Protein AF-A0A6G3XQP8-F1 (afdb_monomer_lite)

Foldseek 3Di:
DVVVVVVVVVVPDDDDPPDDDPPRHDPVVVVVPDPDDDDDPDDPDDDDDPDPCSPPPPDDDLVLPQVQLVCCVVVVDVDRPRALAPHDDDFDDDDPSSVSVVVSNVVRD

Secondary structure (DSSP, 8-state):
-HHHHHHHHHTT-----S--BTTTB-HHHHHHH-S---------SPPP---TTTTSTT---HHHHHHHHHHHHTTS-SS-SS--TTS-------SHHHHHHHHHHHHT-

Organism: NCBI:txid2706086

Sequence (109 aa):
INRRIEQMRLEGTKFRTEVEIGKDIDAAKLRRRYDAVVVAAGATVSRDLPVPGRELGGIHFAMEYLPLANKVQEGDLTVAPIHAGGKHVVVIGGGDTGADCVGTAHRQG

Structure (mmCIF, N/CA/C/O backbone):
data_AF-A0A6G3XQP8-F1
#
_entry.id   AF-A0A6G3XQP8-F1
#
loop_
_atom_site.group_PDB
_atom_site.id
_atom_site.type_symbol
_atom_site.label_atom_id
_atom_site.label_alt_id
_atom_site.label_comp_id
_atom_site.label_asym_id
_atom_site.label_entity_id
_atom_site.label_seq_id
_atom_site.pdbx_PDB_ins_code
_atom_site.Cartn_x
_atom_site.Cartn_y
_atom_site.Cartn_z
_atom_site.occupancy
_atom_site.B_iso_or_equiv
_atom_site.auth_seq_id
_atom_site.auth_comp_id
_atom_site.auth_asym_id
_atom_site.auth_atom_id
_atom_site.pdbx_PDB_model_num
ATOM 1 N N . ILE A 1 1 ? 1.594 11.817 6.532 1.00 92.69 1 ILE A N 1
ATOM 2 C CA . ILE A 1 1 ? 0.546 11.206 7.400 1.00 92.69 1 ILE A CA 1
ATOM 3 C C . ILE A 1 1 ? 0.750 11.459 8.908 1.00 92.69 1 ILE A C 1
ATOM 5 O O . ILE A 1 1 ? -0.234 11.620 9.626 1.00 92.69 1 ILE A O 1
ATOM 9 N N . ASN A 1 2 ? 1.996 11.577 9.386 1.00 94.75 2 ASN A N 1
ATOM 10 C CA . ASN A 1 2 ? 2.368 11.646 10.813 1.00 94.75 2 ASN A CA 1
ATOM 11 C C . ASN A 1 2 ? 1.559 12.628 11.673 1.00 94.75 2 ASN A C 1
ATOM 13 O O . ASN A 1 2 ? 1.113 12.255 12.753 1.00 94.75 2 ASN A O 1
ATOM 17 N N . ARG A 1 3 ? 1.277 13.839 11.170 1.00 97.69 3 ARG A N 1
ATOM 18 C CA . ARG A 1 3 ? 0.473 14.843 11.892 1.00 97.69 3 ARG A CA 1
ATOM 19 C C . ARG A 1 3 ? -0.889 14.306 12.348 1.00 97.69 3 ARG A C 1
ATOM 21 O O . ARG A 1 3 ? -1.310 14.582 13.464 1.00 97.69 3 ARG A O 1
ATOM 28 N N . ARG A 1 4 ? -1.583 13.544 11.494 1.00 97.69 4 ARG A N 1
ATOM 29 C CA . ARG A 1 4 ? -2.919 13.016 11.815 1.00 97.69 4 ARG A CA 1
ATOM 30 C C . ARG A 1 4 ? -2.853 11.856 12.805 1.00 97.69 4 ARG A C 1
ATOM 32 O O . ARG A 1 4 ? -3.698 11.779 13.688 1.00 97.69 4 ARG A O 1
ATOM 39 N N . ILE A 1 5 ? -1.848 10.990 12.678 1.00 97.44 5 ILE A N 1
ATOM 40 C CA . ILE A 1 5 ? -1.626 9.891 13.627 1.00 97.44 5 ILE A CA 1
ATOM 41 C C . ILE A 1 5 ? -1.345 10.459 15.021 1.00 97.44 5 ILE A C 1
ATOM 43 O O . ILE A 1 5 ? -1.908 9.980 16.001 1.00 97.44 5 ILE A O 1
ATOM 47 N N . GLU A 1 6 ? -0.516 11.500 15.108 1.00 98.00 6 GLU A N 1
ATOM 48 C CA . GLU A 1 6 ? -0.168 12.101 16.393 1.00 98.00 6 GLU A CA 1
ATOM 49 C C . GLU A 1 6 ? -1.362 12.777 17.062 1.00 98.00 6 GLU A C 1
ATOM 51 O O . GLU A 1 6 ? -1.609 12.558 18.244 1.00 98.00 6 GLU A O 1
ATOM 56 N N . GLN A 1 7 ? -2.178 13.493 16.285 1.00 98.38 7 GLN A N 1
ATOM 57 C CA . GLN A 1 7 ? -3.450 14.018 16.774 1.00 98.38 7 GLN A CA 1
ATOM 58 C C . GLN A 1 7 ? -4.314 12.908 17.406 1.00 98.38 7 GLN A C 1
ATOM 60 O O . GLN A 1 7 ? -4.774 13.056 18.534 1.00 98.38 7 GLN A O 1
ATOM 65 N N . MET A 1 8 ? -4.485 11.769 16.725 1.00 98.12 8 MET A N 1
ATOM 66 C CA . MET A 1 8 ? -5.296 10.660 17.244 1.00 98.12 8 MET A CA 1
ATOM 67 C C . MET A 1 8 ? -4.720 10.053 18.531 1.00 98.12 8 MET A C 1
ATOM 69 O O . MET A 1 8 ? -5.482 9.621 19.398 1.00 98.12 8 MET A O 1
ATOM 73 N N . ARG A 1 9 ? -3.388 10.008 18.676 1.00 98.06 9 ARG A N 1
ATOM 74 C CA . ARG A 1 9 ? -2.739 9.555 19.917 1.00 98.06 9 ARG A CA 1
ATOM 75 C C . ARG A 1 9 ? -3.022 10.499 21.078 1.00 98.06 9 ARG A C 1
ATOM 77 O O . ARG A 1 9 ? -3.356 10.019 22.158 1.00 98.06 9 ARG A O 1
ATOM 84 N N . LEU A 1 10 ? -2.933 11.810 20.846 1.00 98.25 10 LEU A N 1
ATOM 85 C CA . LEU A 1 10 ? -3.250 12.836 21.846 1.00 98.25 10 LEU A CA 1
ATOM 86 C C . LEU A 1 10 ? -4.725 12.789 22.270 1.00 98.25 10 LEU A C 1
ATOM 88 O O . LEU A 1 10 ? -5.034 13.004 23.437 1.00 98.25 10 LE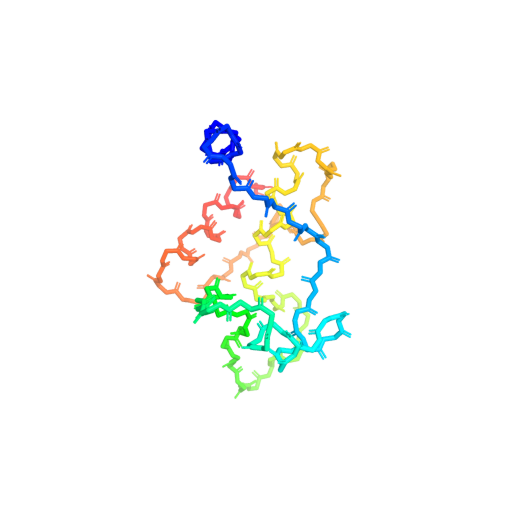U A O 1
ATOM 92 N N . GLU A 1 11 ? -5.621 12.421 21.353 1.00 98.38 11 GLU A N 1
ATOM 93 C CA . GLU A 1 11 ? -7.043 12.162 21.633 1.00 98.38 11 GLU A CA 1
ATOM 94 C C . GLU A 1 11 ? -7.284 10.834 22.390 1.00 98.38 11 GLU A C 1
ATOM 96 O O . GLU A 1 11 ? -8.415 10.522 22.757 1.00 98.38 11 GLU A O 1
ATOM 101 N N . GLY A 1 12 ? -6.235 10.044 22.654 1.00 98.31 12 GLY A N 1
ATOM 102 C CA . GLY A 1 12 ? -6.289 8.811 23.447 1.00 98.31 12 GLY A CA 1
ATOM 103 C C . GLY A 1 12 ? -6.309 7.510 22.636 1.00 98.31 12 GLY A C 1
ATOM 104 O O . GLY A 1 12 ? -6.376 6.425 23.225 1.00 98.31 12 GLY A O 1
ATOM 105 N N . THR A 1 13 ? -6.210 7.571 21.303 1.00 97.94 13 THR A N 1
ATOM 106 C CA . THR A 1 13 ? -6.168 6.371 20.451 1.00 97.94 13 THR A CA 1
ATOM 107 C C . THR A 1 13 ? -4.861 5.607 20.655 1.00 97.94 13 THR A C 1
ATOM 109 O O . THR A 1 13 ? -3.765 6.128 20.441 1.00 97.94 13 THR A O 1
ATOM 112 N N . LYS A 1 14 ? -4.962 4.324 21.018 1.00 97.44 14 LYS A N 1
ATOM 113 C CA . LYS A 1 14 ? -3.804 3.430 21.165 1.00 97.44 14 LYS A CA 1
ATOM 114 C C . LYS A 1 14 ? -3.579 2.638 19.880 1.00 97.44 14 LYS A C 1
ATOM 116 O O . LYS A 1 14 ? -4.363 1.751 19.559 1.00 97.44 14 LYS A O 1
ATOM 121 N N . PHE A 1 15 ? -2.471 2.906 19.195 1.00 97.06 15 PHE A N 1
ATOM 122 C CA . PHE A 1 15 ? -2.038 2.119 18.040 1.00 97.06 15 PHE A CA 1
ATOM 123 C C . PHE A 1 15 ? -1.189 0.922 18.488 1.00 97.06 15 PHE A C 1
ATOM 125 O O . PHE A 1 15 ? -0.281 1.058 19.313 1.00 97.06 15 PHE A O 1
ATOM 132 N N . ARG A 1 16 ? -1.498 -0.257 17.945 1.00 95.44 16 ARG A N 1
ATOM 133 C CA . ARG A 1 16 ? -0.717 -1.492 18.087 1.00 95.44 16 ARG A CA 1
ATOM 134 C C . ARG A 1 16 ? -0.390 -1.982 16.679 1.00 95.44 16 ARG A C 1
ATOM 136 O O . ARG A 1 16 ? -1.271 -2.488 15.996 1.00 95.44 16 ARG A O 1
ATOM 143 N N . THR A 1 17 ? 0.831 -1.710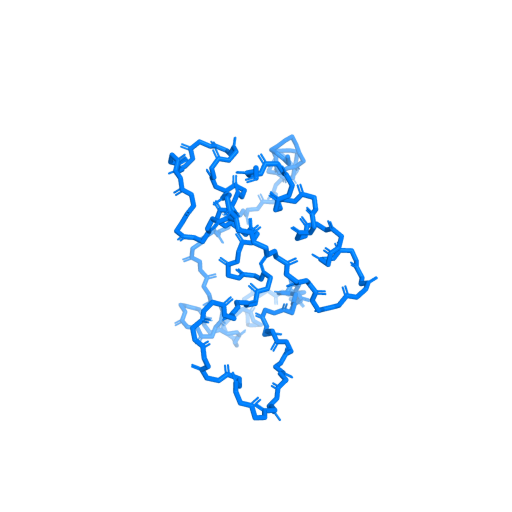 16.231 1.00 96.31 17 THR A N 1
ATOM 144 C CA . THR A 1 17 ? 1.351 -2.118 14.918 1.00 96.31 17 THR A CA 1
ATOM 145 C C . THR A 1 17 ? 1.956 -3.515 14.997 1.00 96.31 17 THR A C 1
ATOM 147 O O . THR A 1 17 ? 2.143 -4.023 16.098 1.00 96.31 17 THR A O 1
ATOM 150 N N . GLU A 1 18 ? 2.265 -4.113 13.843 1.00 96.06 18 GLU A N 1
ATOM 151 C CA . GLU A 1 18 ? 2.884 -5.451 13.757 1.00 96.06 18 GLU A CA 1
ATOM 152 C C . GLU A 1 18 ? 2.031 -6.560 14.401 1.00 96.06 18 GLU A C 1
ATOM 154 O O . GLU A 1 18 ? 2.547 -7.505 14.986 1.00 96.06 18 GLU A O 1
ATOM 159 N N . VAL A 1 19 ? 0.705 -6.424 14.311 1.00 96.19 19 VAL A N 1
ATOM 160 C CA . VAL A 1 19 ? -0.262 -7.392 14.838 1.00 96.19 19 VAL A CA 1
ATOM 161 C C . VAL A 1 19 ? -1.291 -7.707 13.761 1.00 96.19 19 VAL A C 1
ATOM 163 O O . VAL A 1 19 ? -1.968 -6.807 13.262 1.00 96.19 19 VAL A O 1
ATOM 166 N N . GLU A 1 20 ? -1.457 -8.988 13.455 1.00 95.19 20 GLU A N 1
ATOM 167 C CA . GLU A 1 20 ? -2.436 -9.508 12.509 1.00 95.19 20 GLU A CA 1
ATOM 168 C C . GLU A 1 20 ? -3.563 -10.260 13.239 1.00 95.19 20 GLU A C 1
ATOM 170 O O . GLU A 1 20 ? -3.346 -11.218 13.991 1.00 95.19 20 GLU A O 1
ATOM 175 N N . ILE A 1 21 ? -4.808 -9.825 13.023 1.00 94.75 21 ILE A N 1
ATOM 176 C CA . ILE A 1 21 ? -5.988 -10.469 13.612 1.00 94.75 21 ILE A CA 1
ATOM 177 C C . ILE A 1 21 ? -6.288 -11.770 12.866 1.00 94.75 21 ILE A C 1
ATOM 179 O O . ILE A 1 21 ? -6.427 -11.774 11.649 1.00 94.75 21 ILE A O 1
ATOM 183 N N . GLY A 1 22 ? -6.419 -12.866 13.610 1.00 92.50 22 GLY A N 1
ATOM 184 C CA . GLY A 1 22 ? -6.526 -14.230 13.087 1.00 92.50 22 GLY A CA 1
ATOM 185 C C . GLY A 1 22 ? -5.211 -15.012 13.143 1.00 92.50 22 GLY A C 1
ATOM 186 O O . GLY A 1 22 ? -5.255 -16.239 13.127 1.00 92.50 22 GLY A O 1
ATOM 187 N N . LYS A 1 23 ? -4.068 -14.325 13.289 1.00 95.00 23 LYS A N 1
ATOM 188 C CA . LYS A 1 23 ? -2.742 -14.942 13.440 1.00 95.00 23 LYS A CA 1
ATOM 189 C C . LYS A 1 23 ? -2.144 -14.686 14.822 1.00 95.00 23 LYS A C 1
ATOM 191 O O . LYS A 1 23 ? -1.909 -15.630 15.569 1.00 95.00 23 LYS A O 1
ATOM 196 N N . ASP A 1 24 ? -1.962 -13.418 15.182 1.00 96.00 24 ASP A N 1
ATOM 197 C CA . ASP A 1 24 ? -1.354 -13.020 16.458 1.00 96.00 24 ASP A CA 1
ATOM 198 C C . ASP A 1 24 ? -2.411 -12.845 17.557 1.00 96.00 24 ASP A C 1
ATOM 200 O O . ASP A 1 24 ? -2.163 -13.091 18.740 1.00 96.00 24 ASP A O 1
ATOM 204 N N . ILE A 1 25 ? -3.622 -12.420 17.175 1.00 94.56 25 ILE A N 1
ATOM 205 C CA . ILE A 1 25 ? -4.758 -12.253 18.087 1.00 94.56 25 ILE A CA 1
ATOM 206 C C . ILE A 1 25 ? -6.025 -12.828 17.461 1.00 94.56 25 ILE A C 1
ATOM 208 O O . ILE A 1 25 ? -6.441 -12.420 16.382 1.00 94.56 25 ILE A O 1
ATOM 212 N N . ASP A 1 26 ? -6.700 -13.713 18.190 1.00 94.88 26 ASP A N 1
ATOM 213 C CA . ASP A 1 26 ? -8.015 -14.227 17.809 1.00 94.88 26 ASP A CA 1
ATOM 214 C C . ASP A 1 26 ? -9.098 -13.128 17.863 1.00 94.88 26 ASP A C 1
ATOM 216 O O . ASP A 1 26 ? -9.279 -12.437 18.874 1.00 94.88 26 ASP A O 1
ATOM 220 N N . ALA A 1 27 ? -9.875 -13.009 16.786 1.00 94.19 27 ALA A N 1
ATOM 221 C CA . ALA A 1 27 ? -10.989 -12.075 16.679 1.00 94.19 27 ALA A CA 1
ATOM 222 C C . ALA A 1 27 ? -12.065 -12.308 17.756 1.00 94.19 27 ALA A C 1
ATOM 224 O O . ALA A 1 27 ? -12.664 -11.346 18.248 1.00 94.19 27 ALA A O 1
ATOM 225 N N . ALA A 1 28 ? -12.299 -13.555 18.188 1.00 95.06 28 ALA A N 1
ATOM 226 C CA . ALA A 1 28 ? -13.290 -13.828 19.230 1.00 95.06 28 ALA A CA 1
ATOM 227 C C . ALA A 1 28 ? -12.853 -13.274 20.597 1.00 95.06 28 ALA A C 1
ATOM 229 O O . ALA A 1 28 ? -13.693 -12.838 21.388 1.00 95.06 28 ALA A O 1
ATOM 230 N N . LYS A 1 29 ? -11.542 -13.211 20.866 1.00 95.38 29 LYS A N 1
ATOM 231 C CA . LYS A 1 29 ? -11.000 -12.550 22.062 1.00 95.38 29 LYS A CA 1
ATOM 232 C C . LYS A 1 29 ? -11.291 -11.050 22.059 1.00 95.38 29 LYS A C 1
ATOM 234 O O . LYS A 1 29 ? -11.628 -10.507 23.108 1.00 95.38 29 LYS A O 1
ATOM 239 N N . LEU A 1 30 ? -11.206 -10.392 20.901 1.00 94.94 30 LEU A N 1
ATOM 240 C CA . LEU A 1 30 ? -11.549 -8.972 20.773 1.00 94.94 30 LEU A CA 1
ATOM 241 C C . LEU A 1 30 ? -13.036 -8.733 21.039 1.00 94.94 30 LEU A C 1
ATOM 243 O O . LEU A 1 30 ? -13.371 -7.876 21.850 1.00 94.94 30 LEU A O 1
ATOM 247 N N . ARG A 1 31 ? -13.913 -9.550 20.444 1.00 95.06 31 ARG A N 1
ATOM 248 C CA . ARG A 1 31 ? -15.369 -9.454 20.651 1.00 95.06 31 ARG A CA 1
ATOM 249 C C . ARG A 1 31 ? -15.805 -9.666 22.101 1.00 95.06 31 ARG A C 1
ATOM 251 O O . ARG A 1 31 ? -16.838 -9.146 22.490 1.00 95.06 31 ARG A O 1
ATOM 258 N N . ARG A 1 32 ? -15.051 -10.439 22.893 1.00 96.75 32 ARG A N 1
ATOM 259 C CA . ARG A 1 32 ? -15.316 -10.614 24.335 1.00 96.75 32 ARG A CA 1
ATOM 260 C C . ARG A 1 32 ? -14.790 -9.463 25.191 1.00 96.75 32 ARG A C 1
ATOM 262 O O . ARG A 1 32 ? -15.294 -9.249 26.284 1.00 96.75 32 ARG A O 1
ATOM 269 N N . ARG A 1 33 ? -13.726 -8.791 24.744 1.00 96.38 33 ARG A N 1
ATOM 270 C CA . ARG A 1 33 ? -13.015 -7.776 25.534 1.00 96.38 33 ARG A CA 1
ATOM 271 C C . ARG A 1 33 ? -13.597 -6.372 25.376 1.00 96.38 33 ARG A C 1
ATOM 273 O O . ARG A 1 33 ? -13.414 -5.559 26.276 1.00 96.38 33 ARG A O 1
ATOM 280 N N . TYR A 1 34 ? -14.212 -6.082 24.236 1.00 97.00 34 TYR A N 1
ATOM 281 C CA . TYR A 1 34 ? -14.690 -4.749 23.882 1.00 97.00 34 TYR A CA 1
ATOM 282 C C . TYR A 1 34 ? -16.187 -4.769 23.592 1.00 97.00 34 TYR A C 1
ATOM 284 O O . TYR A 1 34 ? -16.682 -5.720 22.992 1.00 97.00 34 TYR A O 1
ATOM 292 N N . ASP A 1 35 ? -16.877 -3.688 23.954 1.00 97.88 35 ASP A N 1
ATOM 293 C CA . ASP A 1 35 ? -18.318 -3.526 23.720 1.00 97.88 35 ASP A CA 1
ATOM 294 C C . ASP A 1 35 ? -18.663 -3.433 22.225 1.00 97.88 35 ASP A C 1
ATOM 296 O O . ASP A 1 35 ? -19.751 -3.816 21.798 1.00 97.88 35 ASP A O 1
ATOM 300 N N . ALA A 1 36 ? -17.720 -2.947 21.412 1.00 97.12 36 ALA A N 1
ATOM 301 C CA . ALA A 1 36 ? -17.851 -2.847 19.966 1.00 97.12 36 ALA A CA 1
ATOM 302 C C . ALA A 1 36 ? -16.519 -3.127 19.258 1.00 97.12 36 ALA A C 1
ATOM 304 O O . ALA A 1 36 ? -15.437 -2.846 19.779 1.00 97.12 36 ALA A O 1
ATOM 305 N N . VAL A 1 37 ? -16.608 -3.653 18.033 1.00 96.06 37 VAL A N 1
ATOM 306 C CA . VAL A 1 37 ? -15.464 -3.899 17.147 1.00 96.06 37 VAL A CA 1
ATOM 307 C C . VAL A 1 37 ? -15.801 -3.370 15.757 1.00 96.06 37 VAL A C 1
ATOM 309 O O . VAL A 1 37 ? -16.816 -3.751 15.179 1.00 96.06 37 VAL A O 1
ATOM 312 N N . VAL A 1 38 ? -14.930 -2.520 15.213 1.00 96.38 38 VAL A N 1
ATOM 313 C CA . VAL A 1 38 ? -15.018 -2.021 13.835 1.00 96.38 38 VAL A CA 1
ATOM 314 C C . VAL A 1 38 ? -13.956 -2.718 12.995 1.00 96.38 38 VAL A C 1
ATOM 316 O O . VAL A 1 38 ? -12.778 -2.714 13.351 1.00 96.38 38 VAL A O 1
ATOM 319 N N . VAL A 1 39 ? -14.366 -3.309 11.873 1.00 94.56 39 VAL A N 1
ATOM 320 C CA . VAL A 1 39 ? -13.447 -3.941 10.920 1.00 94.56 39 VAL A CA 1
ATOM 321 C C . VAL A 1 39 ? -13.103 -2.935 9.828 1.00 94.56 39 VAL A C 1
ATOM 323 O O . VAL A 1 39 ? -13.948 -2.582 9.013 1.00 94.56 39 VAL A O 1
ATOM 326 N N . ALA A 1 40 ? -11.848 -2.489 9.817 1.00 95.81 40 ALA A N 1
ATOM 327 C CA . ALA A 1 40 ? -11.309 -1.531 8.850 1.00 95.81 40 ALA A CA 1
ATOM 328 C C . ALA A 1 40 ? -10.006 -2.052 8.209 1.00 95.81 40 ALA A C 1
ATOM 330 O O . ALA A 1 40 ? -9.043 -1.310 8.047 1.00 95.81 40 ALA A O 1
ATOM 331 N N . ALA A 1 41 ? -9.958 -3.350 7.885 1.00 93.06 41 ALA A N 1
ATOM 332 C CA . ALA A 1 41 ? -8.756 -4.027 7.379 1.00 93.06 41 ALA A CA 1
ATOM 333 C C . ALA A 1 41 ? -8.436 -3.737 5.896 1.00 93.06 41 ALA A C 1
ATOM 335 O O . ALA A 1 41 ? -7.350 -4.065 5.427 1.00 93.06 41 ALA A O 1
ATOM 336 N N . GLY A 1 42 ? -9.366 -3.118 5.160 1.00 93.81 42 GLY A N 1
ATOM 337 C CA . GLY A 1 42 ? -9.226 -2.885 3.720 1.00 93.81 42 GLY A CA 1
ATOM 338 C C . GLY A 1 42 ? -9.279 -4.176 2.889 1.00 93.81 42 GLY A C 1
ATOM 339 O O . GLY A 1 42 ? -9.687 -5.228 3.378 1.00 93.81 42 GLY A O 1
ATOM 340 N N . ALA A 1 43 ? -8.886 -4.079 1.615 1.00 92.06 43 ALA A N 1
ATOM 341 C CA . ALA A 1 43 ? -8.809 -5.200 0.678 1.00 92.06 43 ALA A CA 1
ATOM 342 C C . ALA A 1 43 ? -7.345 -5.448 0.288 1.00 92.06 43 ALA A C 1
ATOM 344 O O . ALA A 1 43 ? -6.761 -4.682 -0.474 1.00 92.06 43 ALA A O 1
ATOM 345 N N . THR A 1 44 ? -6.744 -6.501 0.839 1.00 88.19 44 THR A N 1
ATOM 346 C CA . THR A 1 44 ? -5.310 -6.802 0.673 1.00 88.19 44 THR A CA 1
ATOM 347 C C . THR A 1 44 ? -5.014 -7.772 -0.469 1.00 88.19 44 THR A C 1
ATOM 349 O O . THR A 1 44 ? -3.864 -7.904 -0.880 1.00 88.19 44 THR A O 1
ATOM 352 N N . VAL A 1 45 ? -6.038 -8.454 -0.987 1.00 91.00 45 VAL A N 1
ATOM 353 C CA . VAL A 1 45 ? -5.894 -9.457 -2.045 1.00 91.00 45 VAL A CA 1
ATOM 354 C C . VAL A 1 45 ? -5.987 -8.782 -3.409 1.00 91.00 45 VAL A C 1
ATOM 356 O O . VAL A 1 45 ? -7.024 -8.223 -3.769 1.00 91.00 45 VAL A O 1
ATOM 359 N N . SER A 1 46 ? -4.901 -8.857 -4.176 1.00 92.00 46 SER A N 1
ATOM 360 C CA . SER A 1 46 ? -4.865 -8.395 -5.563 1.00 92.00 46 SER A CA 1
ATOM 361 C C . SER A 1 46 ? -5.833 -9.190 -6.438 1.00 92.00 46 SER A C 1
ATOM 363 O O . SER A 1 46 ? -5.990 -10.402 -6.285 1.00 92.00 46 SER A O 1
ATOM 365 N N . ARG A 1 47 ? -6.444 -8.517 -7.415 1.00 91.56 47 ARG A N 1
ATOM 366 C CA . ARG A 1 47 ? -7.221 -9.185 -8.461 1.00 91.56 47 ARG A CA 1
ATOM 367 C C . ARG A 1 47 ? -6.273 -9.756 -9.511 1.00 91.56 47 ARG A C 1
ATOM 369 O O . ARG A 1 47 ? -5.575 -8.993 -10.173 1.00 91.56 47 ARG A O 1
ATOM 376 N N . ASP A 1 48 ? -6.293 -11.072 -9.679 1.00 92.62 48 ASP A N 1
ATOM 377 C CA . ASP A 1 48 ? -5.474 -11.747 -10.683 1.00 92.62 48 ASP A CA 1
ATOM 378 C C . ASP A 1 48 ? -6.142 -11.801 -12.067 1.00 92.62 48 ASP A C 1
ATOM 380 O O . ASP A 1 48 ? -7.363 -11.656 -12.199 1.00 92.62 48 ASP A O 1
ATOM 384 N N . LEU A 1 49 ? -5.324 -12.016 -13.099 1.00 92.00 49 LEU A N 1
ATOM 385 C CA . LEU A 1 49 ? -5.753 -12.204 -14.482 1.00 92.00 49 LEU A CA 1
ATOM 386 C C . LEU A 1 49 ? -5.143 -13.507 -15.031 1.00 92.00 49 LEU A C 1
ATOM 388 O O . LEU A 1 49 ? -4.024 -13.487 -15.547 1.00 92.00 49 LEU A O 1
ATOM 392 N N . PRO A 1 50 ? -5.852 -14.646 -14.922 1.00 93.00 50 PRO A N 1
ATOM 393 C CA . PRO A 1 50 ? -5.349 -15.936 -15.378 1.00 93.00 50 PRO A CA 1
ATOM 394 C C . PRO A 1 50 ? -5.490 -16.049 -16.901 1.00 93.00 50 PRO A C 1
ATOM 396 O O . PRO A 1 50 ? -6.512 -16.490 -17.424 1.00 93.00 50 PRO A O 1
ATOM 399 N N . VAL A 1 51 ? -4.459 -15.613 -17.618 1.00 95.56 51 VAL A N 1
ATOM 400 C CA . VAL A 1 51 ? -4.358 -15.672 -19.084 1.00 95.56 51 VAL A CA 1
ATOM 401 C C . VAL A 1 51 ? -3.033 -16.324 -19.493 1.00 95.56 51 VAL A C 1
ATOM 403 O O . VAL A 1 51 ? -2.103 -16.342 -18.683 1.00 95.56 51 VAL A O 1
ATOM 406 N N . PRO A 1 52 ? -2.911 -16.866 -20.720 1.00 97.69 52 PRO A N 1
ATOM 407 C CA . PRO A 1 52 ? -1.650 -17.438 -21.190 1.00 97.69 52 PRO A CA 1
ATOM 408 C C . PRO A 1 52 ? -0.479 -16.456 -21.035 1.00 97.69 52 PRO A C 1
ATOM 410 O O . PRO A 1 52 ? -0.593 -15.296 -21.431 1.00 97.69 52 PRO A O 1
ATOM 413 N N . GLY A 1 53 ? 0.634 -16.919 -20.457 1.00 95.44 53 GLY A N 1
ATOM 414 C CA . GLY A 1 53 ? 1.815 -16.099 -20.184 1.00 95.44 53 GLY A CA 1
ATOM 415 C C . GLY A 1 53 ? 1.776 -15.329 -18.859 1.00 95.44 53 GLY A C 1
ATOM 416 O O . GLY A 1 53 ? 2.698 -14.562 -18.587 1.00 95.44 53 GLY A O 1
ATOM 417 N N . ARG A 1 54 ? 0.753 -15.514 -18.010 1.00 95.38 54 ARG A N 1
ATOM 418 C CA . ARG A 1 54 ? 0.659 -14.892 -16.671 1.00 95.38 54 ARG A CA 1
ATOM 419 C C . ARG A 1 54 ? 1.842 -15.247 -15.757 1.00 95.38 54 ARG A C 1
ATOM 421 O O . ARG A 1 54 ? 2.176 -14.477 -14.856 1.00 95.38 54 ARG A O 1
ATOM 428 N N . GLU A 1 55 ? 2.454 -16.400 -15.985 1.00 95.06 55 GLU A N 1
ATOM 429 C CA . GLU A 1 55 ? 3.615 -16.938 -15.277 1.00 95.06 55 GLU A CA 1
ATOM 430 C C . GLU A 1 55 ? 4.960 -16.349 -15.730 1.00 95.06 55 GLU A C 1
ATOM 432 O O . GLU A 1 55 ? 5.986 -16.616 -15.101 1.00 95.06 55 GLU A O 1
ATOM 437 N N . LEU A 1 56 ? 4.980 -15.566 -16.814 1.00 96.50 56 LEU A N 1
ATOM 438 C CA . LEU A 1 56 ? 6.206 -14.956 -17.323 1.00 96.50 56 LEU A CA 1
ATOM 439 C C . LEU A 1 56 ? 6.769 -13.916 -16.341 1.00 96.50 56 LEU A C 1
ATOM 441 O O . LEU A 1 56 ? 6.051 -13.258 -15.585 1.00 96.50 56 LEU A O 1
ATOM 445 N N . GLY A 1 57 ? 8.092 -13.749 -16.376 1.00 95.25 57 GLY A N 1
ATOM 446 C CA . GLY A 1 57 ? 8.794 -12.780 -15.536 1.00 95.25 57 GLY A CA 1
ATOM 447 C C . GLY A 1 57 ? 8.458 -11.326 -15.884 1.00 95.25 57 GLY A C 1
ATOM 448 O O . GLY A 1 57 ? 8.183 -10.993 -17.034 1.00 95.25 57 GLY A O 1
ATOM 449 N N . GLY A 1 58 ? 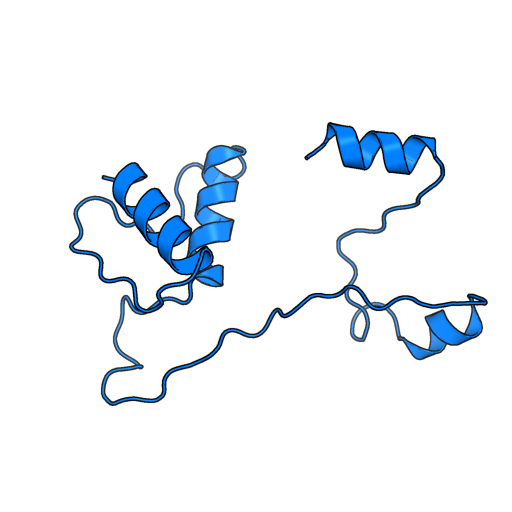8.525 -10.446 -14.881 1.00 94.88 58 GLY A N 1
ATOM 450 C CA . GLY A 1 58 ? 8.263 -9.007 -15.032 1.00 94.88 58 GLY A CA 1
ATOM 451 C C . GLY A 1 58 ? 6.793 -8.601 -14.882 1.00 94.88 58 GLY A C 1
ATOM 452 O O . GLY A 1 58 ? 6.485 -7.413 -14.964 1.00 94.88 58 GLY A O 1
ATOM 453 N N . ILE A 1 59 ? 5.895 -9.557 -14.630 1.00 96.69 59 ILE A N 1
ATOM 454 C CA . ILE A 1 59 ? 4.489 -9.299 -14.307 1.00 96.69 59 ILE A CA 1
ATOM 455 C C . ILE A 1 59 ? 4.358 -9.153 -12.789 1.00 96.69 59 ILE A C 1
ATOM 457 O O . ILE A 1 59 ? 4.571 -10.111 -12.047 1.00 96.69 59 ILE A O 1
ATOM 461 N N . HIS A 1 60 ? 3.982 -7.959 -12.337 1.00 96.25 60 HIS A N 1
ATOM 462 C CA . HIS A 1 60 ? 3.862 -7.621 -10.919 1.00 96.25 60 HIS A CA 1
ATOM 463 C C . HIS A 1 60 ? 2.505 -6.984 -10.626 1.00 96.25 60 HIS A C 1
ATOM 465 O O . HIS A 1 60 ? 2.010 -6.166 -11.403 1.00 96.25 60 HIS A O 1
ATOM 471 N N . PHE A 1 61 ? 1.918 -7.314 -9.479 1.00 96.88 61 PHE A N 1
ATOM 472 C CA . PHE A 1 61 ? 0.786 -6.570 -8.949 1.00 96.88 61 PHE A CA 1
ATOM 473 C C . PHE A 1 61 ? 1.230 -5.188 -8.467 1.00 96.88 61 PHE A C 1
ATOM 475 O O . PHE A 1 61 ? 2.333 -5.001 -7.953 1.00 96.88 61 PHE A O 1
ATOM 482 N N . ALA A 1 62 ? 0.325 -4.212 -8.539 1.00 96.38 62 ALA A N 1
ATOM 483 C CA . ALA A 1 62 ? 0.601 -2.856 -8.070 1.00 96.38 62 ALA A CA 1
ATOM 484 C C . ALA A 1 62 ? 1.053 -2.814 -6.599 1.00 96.38 62 ALA A C 1
ATOM 486 O O . ALA A 1 62 ? 1.956 -2.056 -6.255 1.00 96.38 62 ALA A O 1
ATOM 487 N N . MET A 1 63 ? 0.485 -3.670 -5.742 1.00 94.50 63 MET A N 1
ATOM 488 C CA . MET A 1 63 ? 0.851 -3.745 -4.322 1.00 94.50 63 MET A CA 1
ATOM 489 C C . MET A 1 63 ? 2.204 -4.422 -4.056 1.00 94.50 63 MET A C 1
ATOM 491 O O . MET A 1 63 ? 2.725 -4.300 -2.953 1.00 94.50 63 MET A O 1
ATOM 495 N N . GLU A 1 64 ? 2.809 -5.078 -5.046 1.00 95.56 64 GLU A N 1
ATOM 496 C CA . GLU A 1 64 ? 4.205 -5.532 -4.967 1.00 95.56 64 GLU A CA 1
ATOM 497 C C . GLU A 1 64 ? 5.174 -4.399 -5.343 1.00 95.56 64 GLU A C 1
ATOM 499 O O . GLU A 1 64 ? 6.305 -4.358 -4.866 1.00 95.56 64 GLU A O 1
ATOM 504 N N . TYR A 1 65 ? 4.719 -3.452 -6.169 1.00 96.62 65 TYR A N 1
ATOM 505 C CA . TYR A 1 65 ? 5.531 -2.371 -6.725 1.00 96.62 65 TYR A CA 1
ATOM 506 C C . TYR A 1 65 ? 5.473 -1.077 -5.896 1.00 96.62 65 TYR A C 1
ATOM 508 O O . TYR A 1 65 ? 6.500 -0.576 -5.432 1.00 96.62 65 TYR A O 1
ATOM 516 N N . LEU A 1 66 ? 4.271 -0.536 -5.676 1.00 97.12 66 LEU A N 1
ATOM 517 C CA . LEU A 1 66 ? 4.067 0.795 -5.094 1.00 97.12 66 LEU A CA 1
ATOM 518 C C . LEU A 1 66 ? 4.577 0.923 -3.647 1.00 97.12 66 LEU A C 1
ATOM 520 O O . LEU A 1 66 ? 5.265 1.905 -3.360 1.00 97.12 66 LEU A O 1
ATOM 524 N N . PRO A 1 67 ? 4.332 -0.032 -2.721 1.00 96.50 67 PRO A N 1
ATOM 525 C CA . PRO A 1 67 ? 4.815 0.109 -1.347 1.00 96.50 67 PRO A CA 1
ATOM 526 C C . PRO A 1 67 ? 6.341 0.165 -1.253 1.00 96.50 67 PRO A C 1
ATOM 528 O O . PRO A 1 67 ? 6.88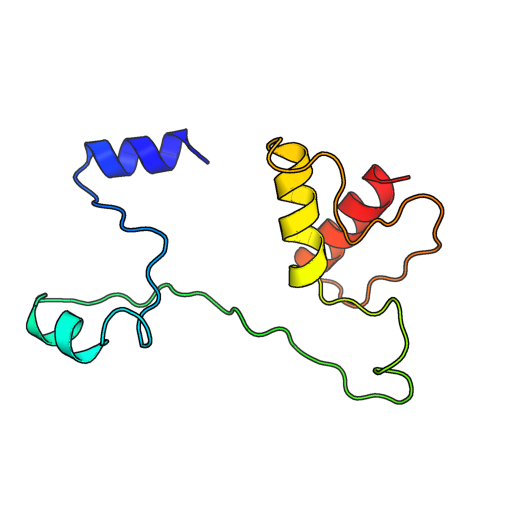0 0.889 -0.420 1.00 96.50 67 PRO A O 1
ATOM 531 N N . LEU A 1 68 ? 7.047 -0.568 -2.119 1.00 96.50 68 LEU A N 1
ATOM 532 C CA . LEU A 1 68 ? 8.509 -0.573 -2.147 1.00 96.50 68 LEU A CA 1
ATOM 533 C C . LEU A 1 68 ? 9.060 0.737 -2.713 1.00 96.50 68 LEU A C 1
ATOM 535 O O . LEU A 1 68 ? 10.059 1.242 -2.209 1.00 96.50 68 LEU A O 1
ATOM 539 N N . ALA A 1 69 ? 8.383 1.327 -3.701 1.00 96.06 69 ALA A N 1
ATOM 540 C CA . ALA A 1 69 ? 8.716 2.663 -4.179 1.00 96.06 69 ALA A CA 1
ATOM 541 C C . ALA A 1 69 ? 8.501 3.730 -3.090 1.00 96.06 69 ALA A C 1
ATOM 543 O O . ALA A 1 69 ? 9.358 4.594 -2.915 1.00 96.06 69 ALA A O 1
ATOM 544 N N . ASN A 1 70 ? 7.417 3.640 -2.311 1.00 95.50 70 ASN A N 1
ATOM 545 C CA . ASN A 1 70 ? 7.172 4.548 -1.184 1.00 95.50 70 ASN A CA 1
ATOM 546 C C . ASN A 1 70 ? 8.259 4.427 -0.111 1.00 95.50 70 ASN A C 1
ATOM 548 O O . ASN A 1 70 ? 8.761 5.443 0.353 1.00 95.50 70 ASN A O 1
ATOM 552 N N . LYS A 1 71 ? 8.688 3.203 0.216 1.00 96.88 71 LYS A N 1
ATOM 553 C CA . LYS A 1 71 ? 9.812 2.964 1.136 1.00 96.88 71 LYS A CA 1
ATOM 554 C C . LYS A 1 71 ? 11.109 3.632 0.683 1.00 96.88 71 LYS A C 1
ATOM 556 O O . LYS A 1 71 ? 11.882 4.077 1.520 1.00 96.88 71 LYS A O 1
ATOM 561 N N . VAL A 1 72 ? 11.350 3.749 -0.625 1.00 96.19 72 VAL A N 1
ATOM 562 C CA . VAL A 1 72 ? 12.496 4.525 -1.122 1.00 96.19 72 VAL A CA 1
ATOM 563 C C . VAL A 1 72 ? 12.328 6.017 -0.843 1.00 96.19 72 VAL A C 1
ATOM 565 O O . VAL A 1 72 ? 13.264 6.669 -0.398 1.00 96.19 72 VAL A O 1
ATOM 568 N N . GLN A 1 73 ? 11.131 6.562 -1.070 1.00 94.38 73 GLN A N 1
ATOM 569 C CA . GLN A 1 73 ? 10.861 7.987 -0.843 1.00 94.38 73 GLN A CA 1
ATOM 570 C C . GLN A 1 73 ? 10.897 8.371 0.643 1.00 94.38 73 GLN A C 1
ATOM 572 O O . GLN A 1 73 ? 11.338 9.467 0.975 1.00 94.38 73 GLN A O 1
ATOM 577 N N . GLU A 1 74 ? 10.478 7.469 1.533 1.00 95.44 74 GLU A N 1
ATOM 578 C CA . GLU A 1 74 ? 10.558 7.659 2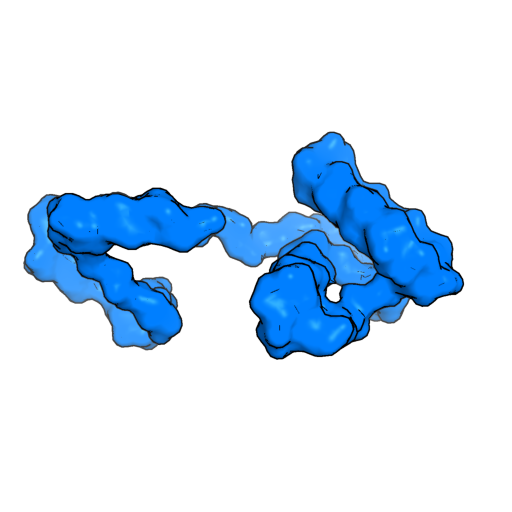.988 1.00 95.44 74 GLU A CA 1
ATOM 579 C C . GLU A 1 74 ? 11.965 7.367 3.552 1.00 95.44 74 GLU A C 1
ATOM 581 O O . GLU A 1 74 ? 12.222 7.611 4.728 1.00 95.44 74 GLU A O 1
ATOM 586 N N . GLY A 1 75 ? 12.896 6.882 2.719 1.00 96.19 75 GLY A N 1
ATOM 587 C CA . GLY A 1 75 ? 14.286 6.615 3.099 1.00 96.19 75 GLY A CA 1
ATOM 588 C C . GLY A 1 75 ? 14.536 5.251 3.752 1.00 96.19 75 GLY A C 1
ATOM 589 O O . GLY A 1 75 ? 15.662 4.979 4.163 1.00 96.19 75 GLY A O 1
ATOM 590 N N . ASP A 1 76 ? 13.533 4.372 3.810 1.00 96.69 76 ASP A N 1
ATOM 591 C CA . ASP A 1 76 ? 13.668 3.001 4.323 1.00 96.69 76 ASP A CA 1
ATOM 592 C C . ASP A 1 76 ? 14.512 2.109 3.395 1.00 96.69 76 ASP A C 1
ATOM 594 O O . ASP A 1 76 ? 15.108 1.123 3.829 1.00 96.69 76 ASP A O 1
ATOM 598 N N . LEU A 1 77 ? 14.526 2.420 2.096 1.00 96.12 77 LEU A N 1
ATOM 599 C CA . LEU A 1 77 ? 15.276 1.702 1.067 1.00 96.12 77 LEU A CA 1
ATOM 600 C C . LEU A 1 77 ? 16.024 2.689 0.171 1.00 96.12 77 LEU A C 1
ATOM 602 O O . LEU A 1 77 ? 15.532 3.767 -0.131 1.00 96.12 77 LEU A O 1
ATOM 606 N N . THR A 1 78 ? 17.190 2.299 -0.337 1.00 94.50 78 THR A N 1
ATOM 607 C CA . THR A 1 78 ? 17.885 3.107 -1.354 1.00 94.50 78 THR A CA 1
ATOM 608 C C . THR A 1 78 ? 17.292 2.887 -2.746 1.00 94.50 78 THR A C 1
ATOM 610 O O . THR A 1 78 ? 17.151 3.829 -3.519 1.00 94.50 78 THR A O 1
ATOM 613 N N . VAL A 1 79 ? 16.934 1.641 -3.072 1.00 93.31 79 VAL A N 1
ATOM 614 C CA . VAL A 1 79 ? 16.358 1.244 -4.364 1.00 93.31 79 VAL A CA 1
ATOM 615 C C . VAL A 1 79 ? 15.273 0.197 -4.124 1.00 93.31 79 VAL A C 1
ATOM 617 O O . VAL A 1 79 ? 15.435 -0.699 -3.294 1.00 93.31 79 VAL A O 1
ATOM 620 N N . ALA A 1 80 ? 14.162 0.303 -4.852 1.00 94.81 80 ALA A N 1
ATOM 621 C CA . ALA A 1 80 ? 13.090 -0.679 -4.796 1.00 94.81 80 ALA A CA 1
ATOM 622 C C . ALA A 1 80 ? 13.496 -1.949 -5.575 1.00 94.81 80 ALA A C 1
ATOM 624 O O . ALA A 1 80 ? 13.994 -1.830 -6.695 1.00 94.81 80 ALA A O 1
ATOM 625 N N . PRO A 1 81 ? 13.238 -3.161 -5.047 1.00 94.12 81 PRO A N 1
ATOM 626 C CA . PRO A 1 81 ? 13.497 -4.422 -5.753 1.00 94.12 81 PRO A CA 1
ATOM 627 C C . PRO A 1 81 ? 12.859 -4.506 -7.147 1.00 94.12 81 PRO A C 1
ATOM 629 O O . PRO A 1 81 ? 13.422 -5.104 -8.061 1.00 94.12 81 PRO A O 1
ATOM 632 N N . ILE A 1 82 ? 11.690 -3.883 -7.314 1.00 96.31 82 ILE A N 1
ATOM 633 C CA . ILE A 1 82 ? 11.008 -3.731 -8.598 1.00 96.31 82 ILE A CA 1
ATOM 634 C C . ILE A 1 82 ? 11.211 -2.286 -9.050 1.00 96.31 82 ILE A C 1
ATOM 636 O O . ILE A 1 82 ? 10.682 -1.355 -8.441 1.00 96.31 82 ILE A O 1
ATOM 640 N N . HIS A 1 83 ? 11.988 -2.108 -10.116 1.00 95.44 83 HIS A N 1
ATOM 641 C CA . HIS A 1 83 ? 12.354 -0.798 -10.647 1.00 95.44 83 HIS A CA 1
ATOM 642 C C . HIS A 1 83 ? 12.101 -0.728 -12.156 1.00 95.44 83 HIS A C 1
ATOM 644 O O . HIS A 1 83 ? 12.480 -1.645 -12.897 1.00 95.44 83 HIS A O 1
ATOM 650 N N . ALA A 1 84 ? 11.461 0.354 -12.598 1.00 96.62 84 ALA A N 1
ATOM 651 C CA . ALA A 1 84 ? 11.065 0.595 -13.986 1.00 96.62 84 ALA A CA 1
ATOM 652 C C . ALA A 1 84 ? 12.161 1.242 -14.846 1.00 96.62 84 ALA A C 1
ATOM 654 O O . ALA A 1 84 ? 12.053 1.213 -16.066 1.00 96.62 84 ALA A O 1
ATOM 655 N N . GLY A 1 85 ? 13.212 1.775 -14.217 1.00 96.19 85 GLY A N 1
ATOM 656 C CA . GLY A 1 85 ? 14.282 2.505 -14.896 1.00 96.19 85 GLY A CA 1
ATOM 657 C C . GLY A 1 85 ? 14.847 1.785 -16.127 1.00 96.19 85 GLY A C 1
ATOM 658 O O . GLY A 1 85 ? 15.274 0.631 -16.023 1.00 96.19 85 GLY A O 1
ATOM 659 N N . GLY A 1 86 ? 14.844 2.460 -17.275 1.00 96.25 86 GLY A N 1
ATOM 660 C CA . GLY A 1 86 ? 15.343 1.977 -18.560 1.00 96.25 86 GLY A CA 1
ATOM 661 C C . GLY A 1 86 ? 14.473 0.912 -19.234 1.00 96.25 86 GLY A C 1
ATOM 662 O O . GLY A 1 86 ? 14.950 0.244 -20.151 1.00 96.25 86 GLY A O 1
ATOM 663 N N . LYS A 1 87 ? 13.229 0.703 -18.784 1.00 96.75 87 LYS A N 1
ATOM 664 C CA . LYS A 1 87 ? 12.333 -0.341 -19.309 1.00 96.75 87 LYS A CA 1
ATOM 665 C C . LYS A 1 87 ? 11.124 0.248 -20.027 1.00 96.75 87 LYS A C 1
ATOM 667 O O . LYS A 1 87 ? 10.625 1.316 -19.693 1.00 96.75 87 LYS A O 1
ATOM 672 N N . HIS A 1 88 ? 10.580 -0.528 -20.961 1.00 97.25 88 HIS A N 1
ATOM 673 C CA . HIS A 1 88 ? 9.240 -0.293 -21.488 1.00 97.25 88 HIS A CA 1
ATOM 674 C C . HIS A 1 88 ? 8.211 -0.905 -20.539 1.00 97.25 88 HIS A C 1
ATOM 676 O O . HIS A 1 88 ? 8.181 -2.120 -20.348 1.00 97.25 88 HIS A O 1
ATOM 682 N N . VAL A 1 89 ? 7.383 -0.058 -19.932 1.00 97.69 89 VAL A N 1
ATOM 683 C CA . VAL A 1 89 ? 6.407 -0.466 -18.917 1.00 97.69 89 VAL A CA 1
ATOM 684 C C . VAL A 1 89 ? 4.996 -0.435 -19.493 1.00 97.69 89 VAL A C 1
ATOM 686 O O . VAL A 1 89 ? 4.598 0.535 -20.132 1.00 97.69 89 VAL A O 1
ATOM 689 N N . VAL A 1 90 ? 4.226 -1.489 -19.220 1.00 97.38 90 VAL A N 1
ATOM 690 C CA . VAL A 1 90 ? 2.790 -1.568 -19.509 1.00 97.38 90 VAL A CA 1
ATOM 691 C C . VAL A 1 90 ? 2.042 -1.678 -18.186 1.00 97.38 90 VAL A C 1
ATOM 693 O O . VAL A 1 90 ? 2.357 -2.534 -17.363 1.00 97.38 90 VAL A O 1
ATOM 696 N N . VAL A 1 91 ? 1.039 -0.823 -17.987 1.00 97.31 91 VAL A N 1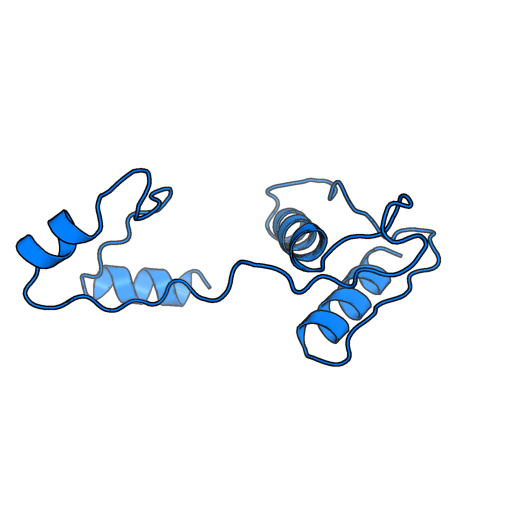
ATOM 697 C CA . VAL A 1 91 ? 0.162 -0.852 -16.810 1.00 97.31 91 VAL A CA 1
ATOM 698 C C . VAL A 1 91 ? -1.222 -1.329 -17.236 1.00 97.31 91 VAL A C 1
ATOM 700 O O . VAL A 1 91 ? -1.824 -0.768 -18.149 1.00 97.31 91 VAL A O 1
ATOM 703 N N . ILE A 1 92 ? -1.729 -2.369 -16.573 1.00 95.38 92 ILE A N 1
ATOM 704 C CA . ILE A 1 92 ? -3.045 -2.954 -16.853 1.00 95.38 92 ILE A CA 1
ATOM 705 C C . ILE A 1 92 ? -4.002 -2.574 -15.719 1.00 95.38 92 ILE A C 1
ATOM 707 O O . ILE A 1 92 ? -3.947 -3.136 -14.628 1.00 95.38 92 ILE A O 1
ATOM 711 N N . GLY A 1 93 ? -4.883 -1.610 -15.991 1.00 93.44 93 GLY A N 1
ATOM 712 C CA . GLY A 1 93 ? -5.874 -1.091 -15.045 1.00 93.44 93 GLY A CA 1
ATOM 713 C C . GLY A 1 93 ? -6.002 0.431 -15.140 1.00 93.44 93 GLY A C 1
ATOM 714 O O . GLY A 1 93 ? -4.998 1.129 -15.201 1.00 93.44 93 GLY A O 1
ATOM 715 N N . GLY A 1 94 ? -7.237 0.943 -15.168 1.00 93.69 94 GLY A N 1
ATOM 716 C CA . GLY A 1 94 ? -7.527 2.365 -15.430 1.00 93.69 94 GLY A CA 1
ATOM 717 C C . GLY A 1 94 ? -7.951 3.200 -14.217 1.00 93.69 94 GLY A C 1
ATOM 718 O O . GLY A 1 94 ? -8.438 4.307 -14.403 1.00 93.69 94 GLY A O 1
ATOM 719 N N . GLY A 1 95 ? -7.845 2.663 -12.999 1.00 95.75 95 GLY A N 1
ATOM 720 C CA . GLY A 1 95 ? -8.159 3.401 -11.768 1.00 95.75 95 GLY A CA 1
ATOM 721 C C . GLY A 1 95 ? -6.949 4.142 -11.192 1.00 95.75 95 GLY A C 1
ATOM 722 O O . GLY A 1 95 ? -5.853 4.074 -11.749 1.00 95.75 95 GLY A O 1
ATOM 723 N N . ASP A 1 96 ? -7.134 4.767 -10.027 1.00 97.25 96 ASP A N 1
ATOM 724 C CA . ASP A 1 96 ? -6.097 5.556 -9.339 1.00 97.25 96 ASP A CA 1
ATOM 725 C C . ASP A 1 96 ? -4.800 4.767 -9.122 1.00 97.25 96 ASP A C 1
ATOM 727 O O . ASP A 1 96 ? -3.718 5.250 -9.436 1.00 97.25 96 ASP A O 1
ATOM 731 N N . THR A 1 97 ? -4.898 3.498 -8.711 1.00 96.31 97 THR A N 1
ATOM 732 C CA . THR A 1 97 ? -3.727 2.620 -8.555 1.00 96.31 97 THR A CA 1
ATOM 733 C C . THR A 1 97 ? -2.935 2.459 -9.858 1.00 96.31 97 THR A C 1
ATOM 735 O O . THR A 1 97 ? -1.709 2.389 -9.834 1.00 96.31 97 THR A O 1
ATOM 738 N N . GLY A 1 98 ? -3.619 2.412 -11.005 1.00 97.19 98 GLY A N 1
ATOM 739 C CA . GLY A 1 98 ? -2.968 2.366 -12.314 1.00 97.19 98 GLY A CA 1
ATOM 740 C C . GLY A 1 98 ? -2.255 3.680 -12.633 1.00 97.19 98 GLY A C 1
ATOM 741 O O . GLY A 1 98 ? -1.100 3.662 -13.059 1.00 97.19 98 GLY A O 1
ATOM 742 N N . ALA A 1 99 ? -2.900 4.816 -12.355 1.00 97.88 99 ALA A N 1
ATOM 743 C CA . ALA A 1 99 ? -2.288 6.134 -12.507 1.00 97.88 99 ALA A CA 1
ATOM 744 C C . ALA A 1 99 ? -1.042 6.299 -11.613 1.00 97.88 99 ALA A C 1
ATOM 746 O O . ALA A 1 99 ? -0.010 6.784 -12.083 1.00 97.88 99 ALA A O 1
ATOM 747 N N . ASP A 1 100 ? -1.085 5.809 -10.372 1.00 98.00 100 ASP A N 1
ATOM 748 C CA . ASP A 1 100 ? 0.060 5.800 -9.455 1.00 98.00 100 ASP A CA 1
ATOM 749 C C . ASP A 1 100 ? 1.211 4.930 -9.975 1.00 98.00 100 ASP A C 1
ATOM 751 O O . ASP A 1 100 ? 2.380 5.324 -9.876 1.00 98.00 100 ASP A O 1
ATOM 755 N N . CYS A 1 101 ? 0.912 3.765 -10.564 1.00 98.00 101 CYS A N 1
ATOM 756 C CA . CYS A 1 101 ? 1.921 2.921 -11.208 1.00 98.00 101 CYS A CA 1
ATOM 757 C C . CYS A 1 101 ? 2.592 3.645 -12.378 1.00 98.00 101 CYS A C 1
ATOM 759 O O . CYS A 1 101 ? 3.819 3.641 -12.455 1.00 98.00 101 CYS A O 1
ATOM 761 N N . VAL A 1 102 ? 1.816 4.309 -13.242 1.00 97.75 102 VAL A N 1
ATOM 762 C CA . VAL A 1 102 ? 2.349 5.107 -14.361 1.00 97.75 102 VAL A CA 1
ATOM 763 C C . VAL A 1 102 ? 3.242 6.237 -13.845 1.00 97.75 102 VAL A C 1
ATOM 765 O O . VAL A 1 102 ? 4.385 6.377 -14.280 1.00 97.75 102 VAL A O 1
ATOM 768 N N . GLY A 1 103 ? 2.762 7.013 -12.871 1.00 97.25 103 GLY A N 1
ATOM 769 C CA . GLY A 1 103 ? 3.524 8.119 -12.292 1.00 97.25 103 GLY A CA 1
ATOM 770 C C . GLY A 1 103 ? 4.792 7.663 -11.565 1.00 97.25 103 GLY A C 1
ATOM 771 O O . GLY A 1 103 ? 5.803 8.364 -11.587 1.00 97.25 103 GLY A O 1
ATOM 772 N N . THR A 1 104 ? 4.768 6.492 -10.929 1.00 97.44 104 THR A N 1
ATOM 773 C CA . THR A 1 104 ? 5.949 5.907 -10.277 1.00 97.44 104 THR A CA 1
ATOM 774 C C . THR A 1 104 ? 6.954 5.393 -11.302 1.00 97.44 104 THR A C 1
ATOM 776 O O . THR A 1 104 ? 8.140 5.683 -11.159 1.00 97.44 104 THR A O 1
ATOM 779 N N . ALA A 1 105 ? 6.495 4.721 -12.361 1.00 97.38 105 ALA A N 1
ATOM 780 C CA . ALA A 1 105 ? 7.361 4.229 -13.427 1.00 97.38 105 ALA A CA 1
ATOM 781 C C . ALA A 1 105 ? 8.101 5.377 -14.124 1.00 97.38 105 ALA A C 1
ATOM 783 O O . ALA A 1 105 ? 9.321 5.332 -14.234 1.00 97.38 105 ALA A O 1
ATOM 784 N N . HIS A 1 106 ? 7.394 6.455 -14.481 1.00 96.81 106 HIS A N 1
ATOM 785 C CA . HIS A 1 106 ? 8.018 7.634 -15.086 1.00 96.81 106 HIS A CA 1
ATOM 786 C C . HIS A 1 106 ? 9.041 8.322 -14.177 1.00 96.81 106 HIS A C 1
ATOM 788 O O . HIS A 1 106 ? 10.075 8.780 -14.655 1.00 96.81 106 HIS A O 1
ATOM 794 N N . ARG A 1 107 ? 8.792 8.392 -12.862 1.00 95.56 107 ARG A N 1
ATOM 795 C CA . ARG A 1 107 ? 9.764 8.958 -11.908 1.00 95.56 107 ARG A CA 1
ATOM 796 C C . ARG A 1 107 ? 11.028 8.109 -11.762 1.00 95.56 107 ARG A C 1
ATOM 798 O O . ARG A 1 107 ? 12.047 8.628 -11.321 1.00 95.56 107 ARG A O 1
ATOM 805 N N . GLN A 1 108 ? 10.957 6.826 -12.102 1.00 95.56 108 GLN A N 1
ATOM 806 C CA . GLN A 1 108 ? 12.086 5.900 -12.054 1.00 95.56 108 GLN A CA 1
ATOM 807 C C . GLN A 1 108 ? 12.949 5.919 -13.328 1.00 95.56 108 GLN A C 1
ATOM 809 O O . GLN A 1 108 ? 14.025 5.319 -13.307 1.00 95.56 108 GLN A O 1
ATOM 814 N N . GLY A 1 109 ? 12.520 6.633 -14.378 1.00 91.31 109 GLY A N 1
ATOM 815 C CA . GLY A 1 109 ? 13.276 6.862 -15.615 1.00 91.31 109 GLY A CA 1
ATOM 816 C C . GLY A 1 109 ? 12.987 5.840 -16.693 1.00 91.31 109 GLY A C 1
ATOM 817 O O . GLY A 1 109 ? 13.838 4.946 -16.865 1.00 91.31 109 GLY A O 1
#

pLDDT: mean 95.75, std 1.86, range [88.19, 98.38]

Radius of gyration: 18.65 Å; chains: 1; bounding box: 36×32×47 Å

InterPro domains:
  IPR023753 FAD/NAD(P)-binding domain [PF07992] (19-108)
  IPR036188 FAD/NAD(P)-binding domain superfamily [G3DSA:3.50.50.60] (51-109)
  IPR051394 Glutamate Synthase [PTHR43100] (1-109)